Protein AF-A0A1Z8AFM8-F1 (afdb_monomer_lite)

pLDDT: mean 78.12, std 12.97, range [48.22, 95.75]

Foldseek 3Di:
DDPVLVVVCVVCPDPVDNDDCCVSCVVVPPLVVDQDDPDDDPPPDDQPDPPDPDPPAAEEEEEDEQPDDPLVVVLVVVVVCCVVVVYAYEYEYCGPDNPNVVVVHHYDHQTDPDPVSSVVSVVVVCVNNVHPHHD

Radius of gyration: 17.48 Å; chains: 1; bounding box: 35×44×48 Å

Structure (mmCIF, N/CA/C/O backbone):
data_AF-A0A1Z8AFM8-F1
#
_entry.id   AF-A0A1Z8AFM8-F1
#
loop_
_atom_site.group_PDB
_atom_site.id
_atom_site.type_symbol
_atom_site.label_atom_id
_atom_site.label_alt_id
_atom_site.label_comp_id
_atom_site.label_asym_id
_atom_site.label_entity_id
_atom_site.label_seq_id
_atom_site.pdbx_PDB_ins_code
_atom_site.Cartn_x
_atom_site.Cartn_y
_atom_site.Cartn_z
_atom_site.occupancy
_atom_site.B_iso_or_equiv
_atom_site.auth_seq_id
_atom_site.auth_comp_id
_atom_site.auth_asym_id
_atom_site.auth_atom_id
_atom_site.pdbx_PDB_model_num
ATOM 1 N N . MET A 1 1 ? 4.835 -9.317 -29.186 1.00 64.38 1 MET A N 1
ATOM 2 C CA . MET A 1 1 ? 4.419 -10.537 -28.477 1.00 64.38 1 MET A CA 1
ATOM 3 C C . MET A 1 1 ? 4.170 -11.608 -29.518 1.00 64.38 1 MET A C 1
ATOM 5 O O . MET A 1 1 ? 3.412 -11.363 -30.451 1.00 64.38 1 MET A O 1
ATOM 9 N N . THR A 1 2 ? 4.902 -12.706 -29.421 1.00 82.38 2 THR A N 1
ATOM 10 C CA . THR A 1 2 ? 4.852 -13.864 -30.319 1.00 82.38 2 THR A CA 1
ATOM 11 C C . THR A 1 2 ? 3.914 -14.936 -29.751 1.00 82.38 2 THR A C 1
ATOM 13 O O . THR A 1 2 ? 3.522 -14.860 -28.588 1.00 82.38 2 THR A O 1
ATOM 16 N N . ASP A 1 3 ? 3.532 -15.934 -30.552 1.00 79.25 3 ASP A N 1
ATOM 17 C CA . ASP A 1 3 ? 2.674 -17.043 -30.089 1.00 79.25 3 ASP A CA 1
ATOM 18 C C . ASP A 1 3 ? 3.339 -17.887 -28.980 1.00 79.25 3 ASP A C 1
ATOM 20 O O . ASP A 1 3 ? 2.660 -18.446 -28.111 1.00 79.25 3 ASP A O 1
ATOM 24 N N . ASP A 1 4 ? 4.674 -17.926 -28.961 1.00 79.75 4 ASP A N 1
ATOM 25 C CA . ASP A 1 4 ? 5.455 -18.613 -27.930 1.00 79.75 4 ASP A CA 1
ATOM 26 C C . ASP A 1 4 ? 5.372 -17.886 -26.574 1.00 79.75 4 ASP A C 1
ATOM 28 O O . ASP A 1 4 ? 5.227 -18.536 -25.534 1.00 79.75 4 ASP A O 1
ATOM 32 N N . ASP A 1 5 ? 5.351 -16.546 -26.579 1.00 74.12 5 ASP A N 1
ATOM 33 C CA . ASP A 1 5 ? 5.199 -15.730 -25.362 1.00 74.12 5 ASP A CA 1
ATOM 34 C C . ASP A 1 5 ? 3.853 -16.014 -24.672 1.00 74.12 5 ASP A C 1
ATOM 36 O O . ASP A 1 5 ? 3.775 -16.175 -23.452 1.00 74.12 5 ASP A O 1
ATOM 40 N N . TRP A 1 6 ? 2.783 -16.149 -25.460 1.00 77.31 6 TRP A N 1
ATOM 41 C CA . TRP A 1 6 ? 1.446 -16.463 -24.952 1.00 77.31 6 TRP A CA 1
ATOM 42 C C . TRP A 1 6 ? 1.355 -17.860 -24.345 1.00 77.31 6 TRP A C 1
ATOM 44 O O . TRP A 1 6 ? 0.726 -18.048 -23.300 1.00 77.31 6 TRP A O 1
ATOM 54 N N . SER A 1 7 ? 2.011 -18.837 -24.967 1.00 78.38 7 SER A N 1
ATOM 55 C CA . SER A 1 7 ? 2.051 -20.212 -24.465 1.00 78.38 7 SER A CA 1
ATOM 56 C C . SER A 1 7 ? 2.779 -20.296 -23.118 1.00 78.38 7 SER A C 1
ATOM 58 O O . SER A 1 7 ? 2.334 -21.001 -22.207 1.00 78.38 7 SER A O 1
ATOM 60 N N . MET A 1 8 ? 3.851 -19.520 -22.944 1.00 74.44 8 MET A N 1
ATOM 61 C CA . MET A 1 8 ? 4.564 -19.409 -21.671 1.00 74.44 8 MET A CA 1
ATOM 62 C C . MET A 1 8 ? 3.700 -18.768 -20.571 1.00 74.44 8 MET A C 1
ATOM 64 O O . MET A 1 8 ? 3.668 -19.270 -19.450 1.00 74.44 8 MET A O 1
ATOM 68 N N . ILE A 1 9 ? 2.958 -17.698 -20.877 1.00 70.00 9 ILE A N 1
ATOM 69 C CA . ILE A 1 9 ? 2.077 -17.034 -19.899 1.00 70.00 9 ILE A CA 1
ATOM 70 C C . ILE A 1 9 ? 0.966 -17.982 -19.430 1.00 70.00 9 ILE A C 1
ATOM 72 O O . ILE A 1 9 ? 0.736 -18.123 -18.231 1.00 70.00 9 ILE A O 1
ATOM 76 N N . ILE A 1 10 ? 0.292 -18.667 -20.360 1.00 74.50 10 ILE A N 1
ATOM 77 C CA . ILE A 1 10 ? -0.848 -19.540 -20.039 1.00 74.50 10 ILE A CA 1
ATOM 78 C C . ILE A 1 10 ? -0.412 -20.750 -19.202 1.00 74.50 10 ILE A C 1
ATOM 80 O O . ILE A 1 10 ? -1.125 -21.154 -18.286 1.00 74.50 10 ILE A O 1
ATOM 84 N N . THR A 1 11 ? 0.763 -21.318 -19.479 1.00 73.94 11 THR A N 1
ATOM 85 C CA . THR A 1 11 ? 1.261 -22.508 -18.765 1.00 73.94 11 THR A CA 1
ATOM 86 C C . THR A 1 11 ? 1.690 -22.227 -17.324 1.00 73.94 11 THR A C 1
ATOM 88 O O . THR A 1 11 ? 1.668 -23.144 -16.504 1.00 73.94 11 THR A O 1
ATOM 91 N N . LYS A 1 12 ? 2.014 -20.973 -16.986 1.00 66.38 12 LYS A N 1
ATOM 92 C CA . LYS A 1 12 ? 2.335 -20.550 -15.612 1.00 66.38 12 LYS A CA 1
ATOM 93 C C . LYS A 1 12 ? 1.111 -20.358 -14.711 1.00 66.38 12 LYS A C 1
ATOM 95 O O . LYS A 1 12 ? 1.253 -20.323 -13.491 1.00 66.38 12 LYS A O 1
ATOM 100 N N . ILE A 1 13 ? -0.092 -20.264 -15.278 1.00 64.06 13 ILE A N 1
ATOM 101 C CA . ILE A 1 13 ? -1.333 -20.099 -14.513 1.00 64.06 13 ILE A CA 1
ATOM 102 C C . ILE A 1 13 ? -1.865 -21.488 -14.141 1.00 64.06 13 ILE A C 1
ATOM 104 O O . ILE A 1 13 ? -2.768 -22.023 -14.783 1.00 64.06 13 ILE A O 1
ATOM 108 N N . ILE A 1 14 ? -1.299 -22.097 -13.097 1.00 60.56 14 ILE A N 1
ATOM 109 C CA . ILE A 1 14 ? -1.836 -23.333 -12.513 1.00 60.56 14 ILE A CA 1
ATOM 110 C C . ILE A 1 14 ? -2.573 -23.042 -11.199 1.00 60.56 14 ILE A C 1
ATOM 112 O O . ILE A 1 14 ? -2.106 -22.233 -10.400 1.00 60.56 14 ILE A O 1
ATOM 116 N N . PRO A 1 15 ? -3.695 -23.736 -10.905 1.00 55.78 15 PRO A N 1
ATOM 117 C CA . PRO A 1 15 ? -4.513 -23.472 -9.712 1.00 55.78 15 PRO A CA 1
ATOM 118 C C . PRO A 1 15 ? -3.765 -23.591 -8.377 1.00 55.78 15 PRO A C 1
ATOM 120 O O . PRO A 1 15 ? -4.241 -23.116 -7.352 1.00 55.78 15 PRO A O 1
ATOM 123 N N . GLN A 1 16 ? -2.632 -24.291 -8.383 1.00 60.16 16 GLN A N 1
ATOM 124 C CA . GLN A 1 16 ? -1.851 -24.643 -7.199 1.00 60.16 16 GLN A CA 1
ATOM 125 C C . GLN A 1 16 ? -0.694 -23.672 -6.947 1.00 60.16 16 GLN A C 1
ATOM 127 O O . GLN A 1 16 ? -0.150 -23.671 -5.848 1.00 60.16 16 GLN A O 1
ATOM 132 N N . ASN A 1 17 ? -0.311 -22.866 -7.944 1.00 51.97 17 ASN A N 1
ATOM 133 C CA . ASN A 1 17 ? 0.767 -21.898 -7.815 1.00 51.97 17 ASN A CA 1
ATOM 134 C C . ASN A 1 17 ? 0.539 -20.758 -8.816 1.00 51.97 17 ASN A C 1
ATOM 136 O O . ASN A 1 17 ? 0.697 -20.942 -10.021 1.00 51.97 17 ASN A O 1
ATOM 140 N N . ALA A 1 18 ? 0.137 -19.588 -8.321 1.00 58.69 18 ALA A N 1
ATOM 141 C CA . ALA A 1 18 ? 0.110 -18.384 -9.137 1.00 58.69 18 ALA A CA 1
ATOM 142 C C . ALA A 1 18 ? 1.544 -17.854 -9.217 1.00 58.69 18 ALA A C 1
ATOM 144 O O . ALA A 1 18 ? 1.985 -17.116 -8.336 1.00 58.69 18 ALA A O 1
ATOM 145 N N . GLU A 1 19 ? 2.301 -18.285 -10.228 1.00 64.81 19 GLU A N 1
ATOM 146 C CA . GLU A 1 19 ? 3.586 -17.646 -10.490 1.00 64.81 19 GLU A CA 1
ATOM 147 C C . GLU A 1 19 ? 3.352 -16.212 -10.984 1.00 64.81 19 GLU A C 1
ATOM 149 O O . GLU A 1 19 ? 2.511 -16.001 -11.866 1.00 64.81 19 GLU A O 1
ATOM 154 N N . PRO A 1 20 ? 4.079 -15.218 -10.442 1.00 66.81 20 PRO A N 1
ATOM 155 C CA . PRO A 1 20 ? 4.020 -13.866 -10.967 1.00 66.81 20 PRO A CA 1
ATOM 156 C C . PRO A 1 20 ? 4.518 -13.874 -12.416 1.00 66.81 20 PRO A C 1
ATOM 158 O O . PRO A 1 20 ? 5.562 -14.444 -12.732 1.00 66.81 20 PRO A O 1
ATOM 161 N N . ILE A 1 21 ? 3.752 -13.244 -13.304 1.00 74.00 21 ILE A N 1
ATOM 162 C CA . ILE A 1 21 ? 4.132 -13.040 -14.710 1.00 74.00 21 ILE A CA 1
ATOM 163 C C . ILE A 1 21 ? 4.721 -11.644 -14.944 1.00 74.00 21 ILE A C 1
ATOM 165 O O . ILE A 1 21 ? 4.926 -11.254 -16.091 1.00 74.00 21 ILE A O 1
ATOM 169 N N . ASP A 1 22 ? 4.990 -10.898 -13.871 1.00 72.44 22 ASP A N 1
ATOM 170 C CA . ASP A 1 22 ? 5.478 -9.518 -13.933 1.00 72.44 22 ASP A CA 1
ATOM 171 C C . ASP A 1 22 ? 6.792 -9.411 -14.721 1.00 72.44 22 ASP A C 1
ATOM 173 O O . ASP A 1 22 ? 6.943 -8.477 -15.500 1.00 72.44 22 ASP A O 1
ATOM 177 N N . ASP A 1 23 ? 7.681 -10.406 -14.613 1.00 74.19 23 ASP A N 1
ATOM 178 C CA . ASP A 1 23 ? 8.946 -10.469 -15.366 1.00 74.19 23 ASP A CA 1
ATOM 179 C C . ASP A 1 23 ? 8.722 -10.547 -16.889 1.00 74.19 23 ASP A C 1
ATOM 181 O O . ASP A 1 23 ? 9.513 -10.039 -17.675 1.00 74.19 23 ASP A O 1
ATOM 185 N N . ILE A 1 24 ? 7.631 -11.184 -17.330 1.00 77.75 24 ILE A N 1
ATOM 186 C CA . ILE A 1 24 ? 7.284 -11.322 -18.758 1.00 77.75 24 ILE A CA 1
ATOM 187 C C . ILE A 1 24 ? 6.589 -10.052 -19.260 1.00 77.75 24 ILE A C 1
ATOM 189 O O . ILE A 1 24 ? 6.713 -9.674 -20.425 1.00 77.75 24 ILE A O 1
ATOM 193 N N . LEU A 1 25 ? 5.822 -9.403 -18.384 1.00 76.06 25 LEU A N 1
ATOM 194 C CA . LEU A 1 25 ? 5.077 -8.190 -18.704 1.00 76.06 25 LEU A CA 1
ATOM 195 C C . LEU A 1 25 ? 5.916 -6.918 -18.558 1.00 76.06 25 LEU A C 1
ATOM 197 O O . LEU A 1 25 ? 5.432 -5.852 -18.927 1.00 76.06 25 LEU A O 1
ATOM 201 N N . GLU A 1 26 ? 7.147 -7.021 -18.061 1.00 76.81 26 GLU A N 1
ATOM 202 C CA . GLU A 1 26 ? 8.016 -5.894 -17.726 1.00 76.81 26 GLU A CA 1
ATOM 203 C C . GLU A 1 26 ? 8.160 -4.884 -18.874 1.00 76.81 26 GLU A C 1
ATOM 205 O O . GLU A 1 26 ? 7.888 -3.699 -18.676 1.00 76.81 26 GLU A O 1
ATOM 210 N N . ASP A 1 27 ? 8.474 -5.349 -20.087 1.00 78.62 27 ASP A N 1
ATOM 211 C CA . ASP A 1 27 ? 8.649 -4.497 -21.277 1.00 78.62 27 ASP A CA 1
ATOM 212 C C . ASP A 1 27 ? 7.346 -3.838 -21.766 1.00 78.62 27 ASP A C 1
ATOM 214 O O . ASP A 1 27 ? 7.365 -2.896 -22.563 1.00 78.62 27 ASP A O 1
ATOM 218 N N . PHE A 1 28 ? 6.198 -4.339 -21.309 1.00 76.31 28 PHE A N 1
ATOM 219 C CA . PHE A 1 28 ? 4.867 -3.878 -21.702 1.00 76.31 28 PHE A CA 1
ATOM 220 C C . PHE A 1 28 ? 4.147 -3.131 -20.572 1.00 76.31 28 PHE A C 1
ATOM 222 O O . PHE A 1 28 ? 3.031 -2.639 -20.771 1.00 76.31 28 PHE A O 1
ATOM 229 N N . ASP A 1 29 ? 4.761 -3.028 -19.392 1.00 72.44 29 ASP A N 1
ATOM 230 C CA . ASP A 1 29 ? 4.150 -2.413 -18.226 1.00 72.44 29 ASP A CA 1
ATOM 231 C C . ASP A 1 29 ? 4.274 -0.888 -18.278 1.00 72.44 29 ASP A C 1
ATOM 233 O O . ASP A 1 29 ? 5.252 -0.281 -17.836 1.00 72.44 29 ASP A O 1
ATOM 237 N N . VAL A 1 30 ? 3.219 -0.247 -18.783 1.00 70.44 30 VAL A N 1
ATOM 238 C CA . VAL A 1 30 ? 3.114 1.217 -18.848 1.00 70.44 30 VAL A CA 1
ATOM 239 C C . VAL A 1 30 ? 3.302 1.891 -17.486 1.00 70.44 30 VAL A C 1
ATOM 241 O O . VAL A 1 30 ? 3.762 3.035 -17.452 1.00 70.44 30 VAL A O 1
ATOM 244 N N . ARG A 1 31 ? 3.029 1.192 -16.369 1.00 65.62 31 ARG A N 1
ATOM 245 C CA . ARG A 1 31 ? 3.238 1.722 -15.011 1.00 65.62 31 ARG A CA 1
ATOM 246 C C . ARG A 1 31 ? 4.706 2.086 -14.781 1.00 65.62 31 ARG A C 1
ATOM 248 O O . ARG A 1 31 ? 4.976 3.125 -14.199 1.00 65.62 31 ARG A O 1
ATOM 255 N N . ARG A 1 32 ? 5.639 1.314 -15.351 1.00 65.50 32 ARG A N 1
ATOM 256 C CA . ARG A 1 32 ? 7.091 1.523 -15.213 1.00 65.50 32 ARG A CA 1
ATOM 257 C C . ARG A 1 32 ? 7.645 2.654 -16.085 1.00 65.50 32 ARG A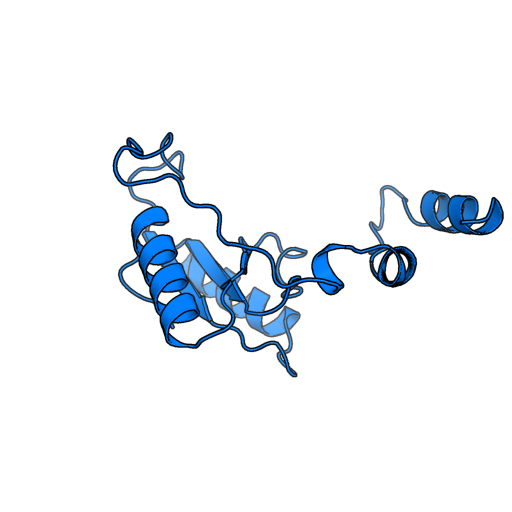 C 1
ATOM 259 O O . ARG A 1 32 ? 8.762 3.110 -15.864 1.00 65.50 32 ARG A O 1
ATOM 266 N N . THR A 1 33 ? 6.891 3.100 -17.092 1.00 64.75 33 THR A N 1
ATOM 267 C CA . THR A 1 33 ? 7.377 4.068 -18.098 1.00 64.75 33 THR A CA 1
ATOM 268 C C . THR A 1 33 ? 7.050 5.528 -17.787 1.00 64.75 33 THR A C 1
ATOM 270 O O . THR A 1 33 ? 7.675 6.429 -18.348 1.00 64.75 33 THR A O 1
ATOM 273 N N . SER A 1 34 ? 6.091 5.793 -16.900 1.00 64.62 34 SER A N 1
ATOM 274 C CA . SER A 1 34 ? 5.703 7.156 -16.537 1.00 64.62 34 SER A CA 1
ATOM 275 C C . SER A 1 34 ? 5.288 7.242 -15.080 1.00 64.62 34 SER A C 1
ATOM 277 O O . SER A 1 34 ? 4.494 6.423 -14.619 1.00 64.62 34 SER A O 1
ATOM 279 N N . ASP A 1 35 ? 5.737 8.289 -14.386 1.00 65.25 35 ASP A N 1
ATOM 280 C CA . ASP A 1 35 ? 5.190 8.633 -13.078 1.00 65.25 35 ASP A CA 1
ATOM 281 C C . ASP A 1 35 ? 3.679 8.850 -13.209 1.00 65.25 35 ASP A C 1
ATOM 283 O O . ASP A 1 35 ? 3.220 9.791 -13.865 1.00 65.25 35 ASP A O 1
ATOM 287 N N . GLY A 1 36 ? 2.905 7.949 -12.603 1.00 62.47 36 GLY A N 1
ATOM 288 C CA . GLY A 1 36 ? 1.458 8.089 -12.498 1.00 62.47 36 GLY A CA 1
ATOM 289 C C . GLY A 1 36 ? 1.084 9.412 -11.828 1.00 62.47 36 GLY A C 1
ATOM 290 O O . GLY A 1 36 ? 1.816 9.932 -10.985 1.00 62.47 36 GLY A O 1
ATOM 291 N N . ALA A 1 37 ? -0.063 9.969 -12.207 1.00 64.81 37 ALA A N 1
ATOM 292 C CA . ALA A 1 37 ? -0.646 11.103 -11.505 1.00 64.81 37 ALA A CA 1
ATOM 293 C C . ALA A 1 37 ? -1.618 10.582 -10.444 1.00 64.81 37 ALA A C 1
ATOM 295 O O . ALA A 1 37 ? -2.483 9.758 -10.747 1.00 64.81 37 ALA A O 1
ATOM 296 N N . CYS A 1 38 ? -1.511 11.085 -9.213 1.00 65.50 38 CYS A N 1
ATOM 297 C CA . CYS A 1 38 ? -2.552 10.867 -8.217 1.00 65.50 38 CYS A CA 1
ATOM 298 C C . CYS A 1 38 ? -3.759 11.727 -8.615 1.00 65.50 38 CYS A C 1
ATOM 300 O O . CYS A 1 38 ? -3.784 12.932 -8.369 1.00 65.50 38 CYS A O 1
ATOM 302 N N . ILE A 1 39 ? -4.722 11.124 -9.315 1.00 66.56 39 ILE A N 1
ATOM 303 C CA . ILE A 1 39 ? -5.972 11.789 -9.683 1.00 66.56 39 ILE A CA 1
ATOM 304 C C . ILE A 1 39 ? -6.931 11.595 -8.519 1.00 66.56 39 ILE A C 1
ATOM 306 O O . ILE A 1 39 ? -7.646 10.595 -8.444 1.00 66.56 39 ILE A O 1
ATOM 310 N N . LEU A 1 40 ? -6.910 12.546 -7.593 1.00 63.28 40 LEU A N 1
ATOM 311 C CA . LEU A 1 40 ? -7.908 12.614 -6.541 1.00 63.28 40 LEU A CA 1
ATOM 312 C C . LEU A 1 40 ? -9.006 13.601 -6.934 1.00 63.28 40 LEU A C 1
ATOM 314 O O . LEU A 1 40 ? -8.719 14.622 -7.556 1.00 63.28 40 LEU A O 1
ATOM 318 N N . PRO A 1 41 ? -10.264 13.287 -6.607 1.00 58.72 41 PRO A N 1
ATOM 319 C CA . PRO A 1 41 ? -11.383 14.150 -6.932 1.00 58.72 41 PRO A CA 1
ATOM 320 C C . PRO A 1 41 ? -11.299 15.473 -6.159 1.00 58.72 41 PRO A C 1
ATOM 322 O O . PRO A 1 41 ? -11.006 15.492 -4.963 1.00 58.72 41 PRO A O 1
ATOM 325 N N . ASP A 1 42 ? -11.567 16.572 -6.862 1.00 59.41 42 ASP A N 1
ATOM 326 C CA . ASP A 1 42 ? -11.531 17.945 -6.351 1.00 59.41 42 ASP A CA 1
ATOM 327 C C . ASP A 1 42 ? -12.473 18.151 -5.142 1.00 59.41 42 ASP A C 1
ATOM 329 O O . ASP A 1 42 ? -13.341 17.321 -4.871 1.00 59.41 42 ASP A O 1
ATOM 333 N N . ASN A 1 43 ? -12.336 19.300 -4.459 1.00 53.00 43 ASN A N 1
ATOM 334 C CA . ASN A 1 43 ? -12.975 19.759 -3.199 1.00 53.00 43 ASN A CA 1
ATOM 335 C C . ASN A 1 43 ? -14.502 19.533 -3.005 1.00 53.00 43 ASN A C 1
ATOM 337 O O . ASN A 1 43 ? -15.055 19.950 -1.989 1.00 53.00 43 ASN A O 1
ATOM 341 N N . GLY A 1 44 ? -15.203 18.919 -3.957 1.00 49.97 44 GLY A N 1
ATOM 342 C CA . GLY A 1 44 ? -16.585 18.450 -3.856 1.00 49.97 44 GLY A CA 1
ATOM 343 C C . GLY A 1 44 ? -16.741 16.937 -3.644 1.00 49.97 44 GLY A C 1
ATOM 344 O O . GLY A 1 44 ? -17.866 16.446 -3.729 1.00 49.97 44 GLY A O 1
ATOM 345 N N . TRP A 1 45 ? -15.664 16.178 -3.401 1.00 48.62 45 TRP A N 1
ATOM 346 C CA . TRP A 1 45 ? -15.786 14.747 -3.117 1.00 48.62 45 TRP A CA 1
ATOM 347 C C . TRP A 1 45 ? -16.434 14.509 -1.753 1.00 48.62 45 TRP A C 1
ATOM 349 O O . TRP A 1 45 ? -15.806 14.601 -0.698 1.00 48.62 45 TRP A O 1
ATOM 359 N N . TYR A 1 46 ? -17.720 14.172 -1.783 1.00 50.56 46 TYR A N 1
ATOM 360 C CA . TYR A 1 46 ? -18.400 13.552 -0.658 1.00 50.56 46 TYR A CA 1
ATOM 361 C C . TYR A 1 46 ? -17.705 12.227 -0.395 1.00 50.56 46 TYR A C 1
ATOM 363 O O . TYR A 1 46 ? -17.682 11.382 -1.288 1.00 50.56 46 TYR A O 1
ATOM 371 N N . SER A 1 47 ? -17.113 12.093 0.798 1.00 49.72 47 SER A N 1
ATOM 372 C CA . SER A 1 47 ? -16.444 10.890 1.297 1.00 49.72 47 SER A CA 1
ATOM 373 C C . SER A 1 47 ? -17.051 9.650 0.653 1.00 49.72 47 SER A C 1
ATOM 375 O O . SER A 1 47 ? -18.210 9.314 0.928 1.00 49.72 47 SER A O 1
ATOM 377 N N . GLY A 1 48 ? -16.293 9.044 -0.266 1.00 48.22 48 GLY A N 1
ATOM 378 C CA . GLY A 1 48 ? -16.685 7.812 -0.933 1.00 48.22 48 GLY A CA 1
ATOM 379 C C . GLY A 1 48 ? -17.188 6.811 0.102 1.00 48.22 48 GLY A C 1
ATOM 380 O O . GLY A 1 48 ? -16.791 6.871 1.269 1.00 48.22 48 GLY A O 1
ATOM 381 N N . GLN A 1 49 ? -18.112 5.942 -0.316 1.00 53.56 49 GLN A N 1
ATOM 382 C CA . GLN A 1 49 ? -18.645 4.861 0.515 1.00 53.56 49 GLN A CA 1
ATOM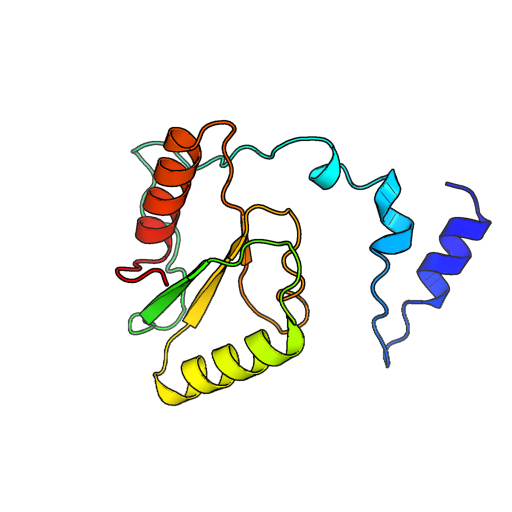 383 C C . GLN A 1 49 ? -17.561 4.308 1.443 1.00 53.56 49 GLN A C 1
ATOM 385 O O . GLN A 1 49 ? -16.455 4.043 0.974 1.00 53.56 49 GLN A O 1
ATOM 390 N N . LYS A 1 50 ? -17.888 4.209 2.743 1.00 52.38 50 LYS A N 1
ATOM 391 C CA . LYS A 1 50 ? -16.963 3.846 3.828 1.00 52.38 50 LYS A CA 1
ATOM 392 C C . LYS A 1 50 ? -15.894 2.873 3.329 1.00 52.38 50 LYS A C 1
ATOM 394 O O . LYS A 1 50 ? -16.237 1.769 2.914 1.00 52.38 50 LYS A O 1
ATOM 399 N N . ALA A 1 51 ? -14.624 3.276 3.413 1.00 55.91 51 ALA A N 1
ATOM 400 C CA . ALA A 1 51 ? -13.492 2.451 2.989 1.00 55.91 51 ALA A CA 1
ATOM 401 C C . ALA A 1 51 ? -13.487 1.059 3.659 1.00 55.91 51 ALA A C 1
ATOM 403 O O . ALA A 1 51 ? -12.943 0.111 3.101 1.00 55.91 51 ALA A O 1
ATOM 404 N N . PHE A 1 52 ? -14.158 0.925 4.812 1.00 58.91 52 PHE A N 1
ATOM 405 C CA . PHE A 1 52 ? -14.308 -0.318 5.561 1.00 58.91 52 PHE A CA 1
ATOM 406 C C . PHE A 1 52 ? -15.761 -0.597 5.951 1.00 58.91 52 PHE A C 1
ATOM 408 O O . PHE A 1 52 ? -16.552 0.314 6.213 1.00 58.91 52 PHE A O 1
ATOM 415 N N . GLN A 1 53 ? -16.100 -1.886 6.037 1.00 61.00 53 GLN A N 1
ATOM 416 C CA . GLN A 1 53 ? -17.391 -2.338 6.564 1.00 61.00 53 GLN A CA 1
ATOM 417 C C . GLN A 1 53 ? -17.556 -1.965 8.045 1.00 61.00 53 GLN A C 1
ATOM 419 O O . GLN A 1 53 ? -18.666 -1.643 8.475 1.00 61.00 53 GLN A O 1
ATOM 424 N N . ASP A 1 54 ? -16.454 -1.950 8.798 1.00 70.69 54 ASP A N 1
ATOM 425 C CA . ASP A 1 54 ? -16.429 -1.601 10.212 1.00 70.69 54 ASP A CA 1
ATOM 426 C C . ASP A 1 54 ? -15.980 -0.137 10.417 1.00 70.69 54 ASP A C 1
ATOM 428 O O . ASP A 1 54 ? -14.853 0.226 10.079 1.00 70.69 54 ASP A O 1
ATOM 432 N N . PRO A 1 55 ? -16.839 0.735 10.976 1.00 67.31 55 PRO A N 1
ATOM 433 C CA . PRO A 1 55 ? -16.477 2.118 11.283 1.00 67.31 55 PRO A CA 1
ATOM 434 C C . PRO A 1 55 ? -15.429 2.278 12.399 1.00 67.31 55 PRO A C 1
ATOM 436 O O . PRO A 1 55 ? -14.960 3.396 12.595 1.00 67.31 55 PRO A O 1
ATOM 439 N N . SER A 1 56 ? -15.077 1.217 13.132 1.00 73.62 56 SER A N 1
ATOM 440 C CA . SER A 1 56 ? -14.023 1.234 14.156 1.00 73.62 56 SER A CA 1
ATOM 441 C C . SER A 1 56 ? -12.629 0.907 13.613 1.00 73.62 56 SER A C 1
ATOM 443 O O . SER A 1 56 ? -11.652 1.019 14.350 1.00 73.62 56 SER A O 1
ATOM 445 N N . THR A 1 57 ? -12.515 0.543 12.329 1.00 80.31 57 THR A N 1
ATOM 446 C CA . THR A 1 57 ? -11.229 0.204 11.711 1.00 80.31 57 THR A CA 1
ATOM 447 C C . THR A 1 57 ? -10.256 1.381 11.768 1.00 80.31 57 THR A C 1
ATOM 449 O O . THR A 1 57 ? -10.493 2.437 11.178 1.00 80.31 57 THR A O 1
ATOM 452 N N . VAL A 1 58 ? -9.130 1.174 12.450 1.00 87.31 58 VAL A N 1
ATOM 453 C CA . VAL A 1 58 ? -8.031 2.139 12.536 1.00 87.31 58 VAL A CA 1
ATOM 454 C C . VAL A 1 58 ? -6.985 1.795 11.483 1.00 87.31 58 VAL A C 1
ATOM 456 O O . VAL A 1 58 ? -6.479 0.676 11.447 1.00 87.31 58 VAL A O 1
ATOM 459 N N . CYS A 1 59 ? -6.639 2.759 10.634 1.00 90.62 59 CYS A N 1
ATOM 460 C CA . CYS A 1 59 ? -5.581 2.597 9.640 1.00 90.62 59 CYS A CA 1
ATOM 461 C C . CYS A 1 59 ? -4.268 3.205 10.133 1.00 90.62 59 CYS A C 1
ATOM 463 O O . CYS A 1 59 ? -4.264 4.262 10.772 1.00 90.62 59 CYS A O 1
ATOM 465 N N . ILE A 1 60 ? -3.151 2.565 9.790 1.00 92.19 60 ILE A N 1
ATOM 466 C CA . ILE A 1 60 ? -1.817 3.138 9.978 1.00 92.19 60 ILE A CA 1
ATOM 467 C C . ILE A 1 60 ? -1.059 3.133 8.656 1.00 92.19 60 ILE A C 1
ATOM 469 O O . ILE A 1 60 ? -1.098 2.147 7.924 1.00 92.19 60 ILE A O 1
ATOM 473 N N . GLY A 1 61 ? -0.362 4.225 8.352 1.00 93.06 61 GLY A N 1
ATOM 474 C CA . GLY A 1 61 ? 0.505 4.286 7.180 1.00 93.06 61 GLY A CA 1
ATOM 475 C C . GLY A 1 61 ? 1.892 3.722 7.488 1.00 93.06 61 GLY A C 1
ATOM 476 O O . GLY A 1 61 ? 2.419 3.953 8.577 1.00 93.06 61 GLY A O 1
ATOM 477 N N . VAL A 1 62 ? 2.498 3.021 6.534 1.00 92.88 62 VAL A N 1
ATOM 478 C CA . VAL A 1 62 ? 3.879 2.523 6.627 1.00 92.88 62 VAL A CA 1
ATOM 479 C C . VAL A 1 62 ? 4.618 2.885 5.350 1.00 92.88 62 VAL A C 1
ATOM 481 O O . VAL A 1 62 ? 4.270 2.383 4.284 1.00 92.88 62 VAL A O 1
ATOM 484 N N . ARG A 1 63 ? 5.636 3.742 5.435 1.00 91.81 63 ARG A N 1
ATOM 485 C CA . ARG A 1 63 ? 6.481 4.081 4.288 1.00 91.81 63 ARG A CA 1
ATOM 486 C C . ARG A 1 63 ? 7.516 2.994 4.058 1.00 91.81 63 ARG A C 1
ATOM 488 O O . ARG A 1 63 ? 8.230 2.586 4.970 1.00 91.81 63 ARG A O 1
ATOM 495 N N . VAL A 1 64 ? 7.632 2.575 2.809 1.00 88.38 64 VAL A N 1
ATOM 496 C CA . VAL A 1 64 ? 8.687 1.681 2.338 1.00 88.38 64 VAL A CA 1
ATOM 497 C C . VAL A 1 64 ? 9.400 2.348 1.174 1.00 88.38 64 VAL A C 1
ATOM 499 O O . VAL A 1 64 ? 8.796 2.653 0.145 1.00 88.38 64 VAL A O 1
ATOM 502 N N . ASP A 1 65 ? 10.697 2.590 1.351 1.00 78.50 65 ASP A N 1
ATOM 503 C CA . ASP A 1 65 ? 11.581 3.009 0.268 1.00 78.50 65 ASP A CA 1
ATOM 504 C C . ASP A 1 65 ? 12.136 1.751 -0.418 1.00 78.50 65 ASP A C 1
ATOM 506 O O . ASP A 1 65 ? 12.654 0.844 0.234 1.00 78.50 65 ASP A O 1
ATOM 510 N N . GLY A 1 66 ? 11.949 1.679 -1.739 1.00 66.12 66 GLY A N 1
ATOM 511 C CA . GLY A 1 66 ? 11.967 0.445 -2.538 1.00 66.12 66 GLY A CA 1
ATOM 512 C C . GLY A 1 66 ? 13.312 -0.256 -2.730 1.00 66.12 66 GLY A C 1
ATOM 513 O O . GLY A 1 66 ? 13.353 -1.293 -3.386 1.00 66.12 66 GLY A O 1
ATOM 514 N N . ASP A 1 67 ? 14.395 0.233 -2.140 1.00 61.34 67 ASP A N 1
ATOM 515 C CA . ASP A 1 67 ? 15.715 -0.340 -2.364 1.00 61.34 67 ASP A CA 1
ATOM 516 C C . ASP A 1 67 ? 16.118 -1.188 -1.152 1.00 61.34 67 ASP A C 1
ATOM 518 O O . ASP A 1 67 ? 16.659 -0.683 -0.170 1.00 61.34 67 ASP A O 1
ATOM 522 N N . ASN A 1 68 ? 15.895 -2.506 -1.253 1.00 64.19 68 ASN A N 1
ATOM 523 C CA . ASN A 1 68 ? 16.491 -3.544 -0.392 1.00 64.19 68 ASN A CA 1
ATOM 524 C C . ASN A 1 68 ? 15.757 -3.910 0.919 1.00 64.19 68 ASN A C 1
ATOM 526 O O . ASN A 1 68 ? 16.386 -4.315 1.898 1.00 64.19 68 ASN A O 1
ATOM 530 N N . ILE A 1 69 ? 14.425 -3.814 0.948 1.00 74.44 69 ILE A N 1
ATOM 531 C CA . ILE A 1 69 ? 13.619 -4.341 2.061 1.00 74.44 69 ILE A CA 1
ATOM 532 C C . ILE A 1 69 ? 13.244 -5.801 1.783 1.00 74.44 69 ILE A C 1
ATOM 534 O O . ILE A 1 69 ? 12.688 -6.117 0.730 1.00 74.44 69 ILE A O 1
ATOM 538 N N . ASP A 1 70 ? 13.486 -6.691 2.750 1.00 83.88 70 ASP A N 1
ATOM 539 C CA . ASP A 1 70 ? 12.881 -8.026 2.745 1.00 83.88 70 ASP A CA 1
ATOM 540 C C . ASP A 1 70 ? 11.372 -7.889 2.989 1.00 83.88 70 ASP A C 1
ATOM 542 O O . ASP A 1 70 ? 10.881 -7.817 4.121 1.00 83.88 70 ASP A O 1
ATOM 546 N N . THR A 1 71 ? 10.633 -7.806 1.885 1.00 86.81 71 THR A N 1
ATOM 547 C CA . THR A 1 71 ? 9.179 -7.628 1.880 1.00 86.81 71 THR A 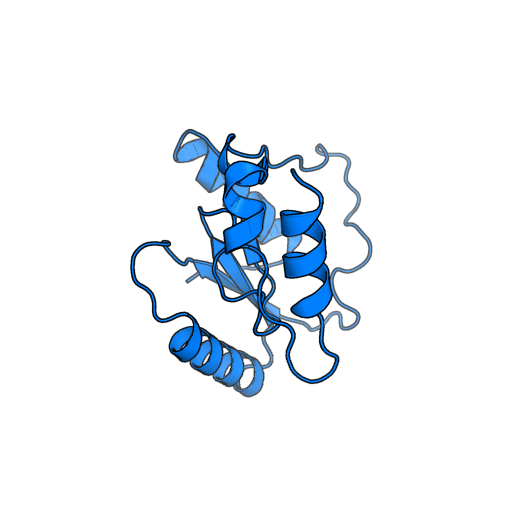CA 1
ATOM 548 C C . THR A 1 71 ? 8.453 -8.775 2.571 1.00 86.81 71 THR A C 1
ATOM 550 O O . THR A 1 71 ? 7.362 -8.552 3.089 1.00 86.81 71 THR A O 1
ATOM 553 N N . SER A 1 72 ? 9.035 -9.978 2.630 1.00 88.25 72 SER A N 1
ATOM 554 C CA . SER A 1 72 ? 8.421 -11.133 3.287 1.00 88.25 72 SER A CA 1
ATOM 555 C C . SER A 1 72 ? 8.481 -10.996 4.805 1.00 88.25 72 SER A C 1
ATOM 557 O O . SER A 1 72 ? 7.456 -11.114 5.479 1.00 88.25 72 SER A O 1
ATOM 559 N N . ASP A 1 73 ? 9.666 -10.706 5.346 1.00 90.12 73 ASP A N 1
ATOM 560 C CA . ASP A 1 73 ? 9.847 -10.500 6.786 1.00 90.12 73 ASP A CA 1
ATOM 561 C C . ASP A 1 73 ? 9.056 -9.277 7.279 1.00 90.12 73 ASP A C 1
ATOM 563 O O . ASP A 1 73 ? 8.347 -9.347 8.288 1.00 90.12 73 ASP A O 1
ATOM 567 N N . LEU A 1 74 ? 9.085 -8.173 6.522 1.00 91.25 74 LEU A N 1
ATOM 568 C CA . LEU A 1 74 ? 8.296 -6.987 6.855 1.00 91.25 74 LEU A CA 1
ATOM 569 C C . LEU A 1 74 ? 6.789 -7.276 6.820 1.00 91.25 74 LEU A C 1
ATOM 571 O O . LEU A 1 74 ? 6.078 -6.893 7.747 1.00 91.25 74 LEU A O 1
ATOM 575 N N . SER A 1 75 ? 6.301 -7.988 5.802 1.00 92.75 75 SER A N 1
ATOM 576 C CA . SER A 1 75 ? 4.885 -8.367 5.701 1.00 92.75 75 SER A CA 1
ATOM 577 C C . SER A 1 75 ? 4.435 -9.201 6.897 1.00 92.75 75 SER A C 1
ATOM 579 O O . SER A 1 75 ? 3.367 -8.956 7.451 1.00 92.75 75 SER A O 1
ATOM 581 N N . MET A 1 76 ? 5.265 -10.138 7.360 1.00 94.69 76 MET A N 1
ATOM 582 C CA . MET A 1 76 ? 4.950 -10.952 8.534 1.00 94.69 76 MET A CA 1
ATOM 583 C C . MET A 1 76 ? 4.881 -10.111 9.818 1.00 94.69 76 MET A C 1
ATOM 585 O O . MET A 1 76 ? 3.963 -10.279 10.628 1.00 94.69 76 MET A O 1
ATOM 589 N N . LYS A 1 77 ? 5.802 -9.154 9.987 1.00 94.19 77 LYS A N 1
ATOM 590 C CA . LYS A 1 77 ? 5.791 -8.206 11.113 1.00 94.19 77 LYS A CA 1
ATOM 591 C C . LYS A 1 77 ? 4.553 -7.312 11.093 1.00 94.19 77 LYS A C 1
ATOM 593 O O . LYS A 1 77 ? 3.898 -7.158 12.122 1.00 94.19 77 LYS A O 1
ATOM 598 N N . LEU A 1 78 ? 4.199 -6.765 9.931 1.00 94.12 78 LEU A N 1
ATOM 599 C CA . LEU A 1 78 ? 3.008 -5.929 9.785 1.00 94.12 78 LEU A CA 1
ATOM 600 C C . LEU A 1 78 ? 1.718 -6.723 9.985 1.00 94.12 78 LEU A C 1
ATOM 602 O O . LEU A 1 78 ? 0.798 -6.207 10.608 1.00 94.12 78 LEU A O 1
ATOM 606 N N . ALA A 1 79 ? 1.657 -7.976 9.529 1.00 94.19 79 ALA A N 1
ATOM 607 C CA . ALA A 1 79 ? 0.511 -8.850 9.763 1.00 94.19 79 ALA A CA 1
ATOM 608 C C . ALA A 1 79 ? 0.340 -9.148 11.259 1.00 94.19 79 ALA A C 1
ATOM 610 O O . ALA A 1 79 ? -0.767 -9.075 11.788 1.00 94.19 79 ALA A O 1
ATOM 611 N N . THR A 1 80 ? 1.445 -9.413 11.960 1.00 95.75 80 THR A N 1
ATOM 612 C CA . THR A 1 80 ? 1.439 -9.620 13.415 1.00 95.75 80 THR A CA 1
ATOM 613 C C . THR A 1 80 ? 0.934 -8.374 14.136 1.00 95.75 80 THR A C 1
ATOM 615 O O . THR A 1 80 ? 0.018 -8.452 14.947 1.00 95.75 80 THR A O 1
ATOM 618 N N . MET A 1 81 ? 1.465 -7.203 13.786 1.00 93.69 81 MET A N 1
ATOM 619 C CA . MET A 1 81 ? 1.033 -5.929 14.358 1.00 93.69 81 MET A CA 1
ATOM 620 C C . MET A 1 81 ? -0.442 -5.621 14.050 1.00 93.69 81 MET A C 1
ATOM 622 O O . MET A 1 81 ? -1.151 -5.155 14.939 1.00 93.69 81 MET A O 1
ATOM 626 N N . ALA A 1 82 ? -0.915 -5.894 12.831 1.00 92.31 82 ALA A N 1
ATOM 627 C CA . ALA A 1 82 ? -2.314 -5.714 12.445 1.00 92.31 82 ALA A CA 1
ATOM 628 C C . ALA A 1 82 ? -3.253 -6.531 13.343 1.00 92.31 82 ALA A C 1
ATOM 630 O O . ALA A 1 82 ? -4.248 -6.006 13.836 1.00 92.31 82 ALA A O 1
ATOM 631 N N . LEU A 1 83 ? -2.890 -7.789 13.611 1.00 91.75 83 LEU A N 1
ATOM 632 C CA . LEU A 1 83 ? -3.637 -8.675 14.503 1.00 91.75 83 LEU A CA 1
ATOM 633 C C . LEU A 1 83 ? -3.560 -8.231 15.968 1.00 91.75 83 LEU A C 1
ATOM 635 O O . LEU A 1 83 ? -4.574 -8.216 16.655 1.00 91.75 83 LEU A O 1
ATOM 639 N N . GLU A 1 84 ? -2.377 -7.859 16.457 1.00 94.81 84 GLU A N 1
ATOM 640 C CA . GLU A 1 84 ? -2.179 -7.478 17.862 1.00 94.81 84 GLU A CA 1
ATOM 641 C C . GLU A 1 84 ? -2.818 -6.139 18.234 1.00 94.81 84 GLU A C 1
ATOM 643 O O . GLU A 1 84 ? -3.182 -5.926 19.392 1.00 94.81 84 GLU A O 1
ATOM 648 N N . LYS A 1 85 ? -2.856 -5.198 17.289 1.00 90.50 85 LYS A N 1
ATOM 649 C CA . LYS A 1 85 ? -3.326 -3.827 17.519 1.00 90.50 85 LYS A CA 1
ATOM 650 C C . LYS A 1 85 ? -4.697 -3.555 16.920 1.00 90.50 85 LYS A C 1
ATOM 652 O O . LYS A 1 85 ? -5.185 -2.444 17.091 1.00 90.50 85 LYS A O 1
ATOM 657 N N . GLU A 1 86 ? -5.285 -4.538 16.239 1.00 90.44 86 GLU A N 1
ATOM 658 C CA . GLU A 1 86 ? -6.552 -4.402 15.514 1.00 90.44 86 GLU A CA 1
ATOM 659 C C . GLU A 1 86 ? -6.528 -3.204 14.543 1.00 90.44 86 GLU A C 1
ATOM 661 O O . GLU A 1 86 ? -7.471 -2.419 14.447 1.00 90.44 86 GLU A O 1
ATOM 666 N N . VAL A 1 87 ? -5.411 -3.051 13.821 1.00 90.31 87 VAL A N 1
ATOM 667 C CA . VAL A 1 87 ? -5.201 -1.979 12.833 1.00 90.31 87 VAL A CA 1
ATOM 668 C C . VAL A 1 87 ? -5.052 -2.541 11.427 1.00 90.31 87 VAL A C 1
ATOM 670 O O . VAL A 1 87 ? -4.611 -3.673 11.242 1.00 90.31 87 VAL A O 1
ATOM 673 N N . VAL A 1 88 ? -5.347 -1.719 10.422 1.00 91.94 88 VAL A N 1
ATOM 674 C CA . VAL A 1 88 ? -5.110 -2.027 9.008 1.00 91.94 88 VAL A CA 1
ATOM 675 C C . VAL A 1 88 ? -3.883 -1.254 8.516 1.00 91.94 88 VAL A C 1
ATOM 677 O O . VAL A 1 88 ? -3.929 -0.024 8.426 1.00 91.94 88 VAL A O 1
ATOM 680 N N . PRO A 1 89 ? -2.772 -1.939 8.194 1.00 93.38 89 PRO A N 1
ATOM 681 C CA . PRO A 1 89 ? -1.602 -1.292 7.615 1.00 93.38 89 PRO A CA 1
ATOM 682 C C . PRO A 1 89 ? -1.865 -0.907 6.157 1.00 93.38 89 PRO A C 1
ATOM 684 O O . PRO A 1 89 ? -2.222 -1.757 5.339 1.00 93.38 89 PRO A O 1
ATOM 687 N N . ILE A 1 90 ? -1.648 0.365 5.835 1.00 93.19 90 ILE A N 1
ATOM 688 C CA . ILE A 1 90 ? -1.646 0.905 4.477 1.00 93.19 90 ILE A CA 1
ATOM 689 C C . ILE A 1 90 ? -0.201 1.223 4.111 1.00 93.19 90 ILE A C 1
ATOM 691 O O . ILE A 1 90 ? 0.459 2.046 4.745 1.00 93.19 90 ILE A O 1
ATOM 695 N N . ILE A 1 91 ? 0.311 0.540 3.100 1.00 93.31 91 ILE A N 1
ATOM 696 C CA . ILE A 1 91 ? 1.707 0.645 2.695 1.00 93.31 91 ILE A CA 1
ATOM 697 C C . ILE A 1 91 ? 1.847 1.797 1.712 1.00 93.31 91 ILE A C 1
ATOM 699 O O . ILE A 1 91 ? 1.151 1.846 0.705 1.00 93.31 91 ILE A O 1
ATOM 703 N N . PHE A 1 92 ? 2.757 2.717 1.987 1.00 92.25 92 PHE A N 1
ATOM 704 C CA . PHE A 1 92 ? 3.094 3.824 1.112 1.00 92.25 92 PHE A CA 1
ATOM 705 C C . PHE A 1 92 ? 4.395 3.520 0.389 1.00 92.25 92 PHE A C 1
ATOM 707 O O . PHE A 1 92 ? 5.447 3.391 1.014 1.00 92.25 92 PHE A O 1
ATOM 714 N N . SER A 1 93 ? 4.316 3.428 -0.934 1.00 90.12 93 SER A N 1
ATOM 715 C CA . SER A 1 93 ? 5.459 3.143 -1.796 1.00 90.12 93 SER A CA 1
ATOM 716 C C . SER A 1 93 ? 5.649 4.253 -2.816 1.00 90.12 93 SER A C 1
ATOM 718 O O . SER A 1 93 ? 4.685 4.836 -3.308 1.00 90.12 93 SER A O 1
ATOM 720 N N . ARG A 1 94 ? 6.902 4.544 -3.161 1.00 86.50 94 ARG A N 1
ATOM 721 C CA . ARG A 1 94 ? 7.235 5.421 -4.296 1.00 86.50 94 ARG A CA 1
ATOM 722 C C . ARG A 1 94 ? 7.290 4.656 -5.621 1.00 86.50 94 ARG A C 1
ATOM 724 O O . ARG A 1 94 ? 7.123 5.259 -6.678 1.00 86.50 94 ARG A O 1
ATOM 731 N N . GLY A 1 95 ? 7.519 3.344 -5.563 1.00 79.44 95 GLY A N 1
ATOM 732 C CA . GLY A 1 95 ? 7.511 2.461 -6.727 1.00 79.44 95 GLY A CA 1
ATOM 733 C C . GLY A 1 95 ? 6.101 1.996 -7.088 1.00 79.44 95 GLY A C 1
ATOM 734 O O . GLY A 1 95 ? 5.189 2.044 -6.265 1.00 79.44 95 GLY A O 1
ATOM 735 N N . ASP A 1 96 ? 5.930 1.510 -8.318 1.00 72.69 96 ASP A N 1
ATOM 736 C CA . ASP A 1 96 ? 4.661 0.936 -8.792 1.00 72.69 96 ASP A CA 1
ATOM 737 C C . ASP A 1 96 ? 4.274 -0.370 -8.106 1.00 72.69 96 ASP A C 1
ATOM 739 O O . ASP A 1 96 ? 3.099 -0.728 -8.082 1.00 72.69 96 ASP A O 1
ATOM 743 N N . TYR A 1 97 ? 5.261 -1.079 -7.564 1.00 75.75 97 TYR A N 1
ATOM 744 C CA . TYR A 1 97 ? 5.062 -2.346 -6.886 1.00 75.75 97 TYR A CA 1
ATOM 745 C C . TYR A 1 97 ? 5.970 -2.420 -5.666 1.00 75.75 97 TYR A C 1
ATOM 747 O O . TYR A 1 97 ? 7.189 -2.289 -5.790 1.00 75.75 97 TYR A O 1
ATOM 755 N N . ALA A 1 98 ? 5.380 -2.605 -4.484 1.00 82.94 98 ALA A N 1
ATOM 756 C CA . ALA A 1 98 ? 6.139 -2.753 -3.243 1.00 82.94 98 ALA A CA 1
ATOM 757 C C . ALA A 1 98 ? 6.490 -4.218 -2.944 1.00 82.94 98 ALA A C 1
ATOM 759 O O . ALA A 1 98 ? 7.292 -4.487 -2.055 1.00 82.94 98 ALA A O 1
ATOM 760 N N . GLY A 1 99 ? 5.873 -5.177 -3.642 1.00 84.12 99 GLY A N 1
ATOM 761 C CA . GLY A 1 99 ? 6.033 -6.608 -3.392 1.00 84.12 99 GLY A CA 1
ATOM 762 C C . GLY A 1 99 ? 5.247 -7.125 -2.188 1.00 84.12 99 GLY A C 1
ATOM 763 O O . GLY A 1 99 ? 5.343 -8.311 -1.872 1.00 84.12 99 GLY A O 1
ATOM 764 N N . MET A 1 100 ? 4.469 -6.266 -1.526 1.00 88.44 100 MET A N 1
ATOM 765 C CA . MET A 1 100 ? 3.665 -6.594 -0.342 1.00 88.44 100 MET A CA 1
ATOM 766 C C . MET A 1 100 ? 2.206 -6.915 -0.697 1.00 88.44 100 MET A C 1
ATOM 768 O O . MET A 1 100 ? 1.497 -7.573 0.064 1.00 88.44 100 MET A O 1
ATOM 772 N N . GLU A 1 101 ? 1.781 -6.521 -1.895 1.00 86.94 101 GLU A N 1
ATOM 773 C CA . GLU A 1 101 ? 0.472 -6.779 -2.488 1.00 86.94 101 GLU A CA 1
ATOM 774 C C . GLU A 1 101 ? 0.182 -8.286 -2.541 1.00 86.94 101 GLU A C 1
ATOM 776 O O . GLU A 1 101 ? -0.919 -8.726 -2.216 1.00 86.94 101 GLU A O 1
ATOM 781 N N . LYS A 1 102 ? 1.198 -9.101 -2.862 1.00 84.00 102 LYS A N 1
ATOM 782 C CA . LYS A 1 102 ? 1.099 -10.572 -2.903 1.00 84.00 102 LYS A CA 1
ATOM 783 C C . LYS A 1 102 ? 0.776 -11.213 -1.547 1.00 84.00 102 LYS A C 1
ATOM 785 O O . LYS A 1 102 ? 0.315 -12.348 -1.507 1.00 84.00 102 LYS A O 1
ATOM 790 N N . PHE A 1 103 ? 1.011 -10.497 -0.447 1.00 86.50 103 PHE A N 1
ATOM 791 C CA . PHE A 1 103 ? 0.661 -10.927 0.909 1.00 86.50 103 PHE A CA 1
ATOM 792 C C . PHE A 1 103 ? -0.685 -10.350 1.378 1.00 86.50 103 PHE A C 1
ATOM 794 O O . PHE A 1 103 ? -1.049 -10.503 2.540 1.00 86.50 103 PHE A O 1
ATOM 801 N N . GLY A 1 104 ? -1.433 -9.695 0.483 1.00 87.06 104 GLY A N 1
ATOM 802 C CA . GLY A 1 104 ? -2.753 -9.134 0.763 1.00 87.06 104 GLY A CA 1
ATOM 803 C C . GLY A 1 104 ? -2.735 -7.735 1.380 1.00 87.06 104 GLY A C 1
ATOM 804 O O . GLY A 1 104 ? -3.789 -7.251 1.790 1.00 87.06 104 GLY A O 1
ATOM 805 N N . PHE A 1 105 ? -1.577 -7.070 1.448 1.00 90.88 105 PHE A N 1
ATOM 806 C CA . PHE A 1 105 ? -1.509 -5.693 1.933 1.00 90.88 105 PHE A CA 1
ATOM 807 C C . PHE A 1 105 ? -2.074 -4.708 0.918 1.00 90.88 105 PHE A C 1
ATOM 809 O O . PHE A 1 105 ? -1.901 -4.851 -0.295 1.00 90.88 105 PHE A O 1
ATOM 816 N N . ARG A 1 106 ? -2.699 -3.649 1.438 1.00 90.94 106 ARG A N 1
ATOM 817 C CA . ARG A 1 106 ? -3.070 -2.491 0.636 1.00 90.94 106 ARG A CA 1
ATOM 818 C C . ARG A 1 106 ? -1.840 -1.612 0.441 1.00 90.94 106 ARG A C 1
ATOM 820 O O . ARG A 1 106 ? -1.285 -1.121 1.420 1.00 90.94 106 ARG A O 1
ATOM 827 N N . VAL A 1 107 ? -1.449 -1.403 -0.811 1.00 90.25 107 VAL A N 1
ATOM 828 C CA . VAL A 1 107 ? -0.331 -0.531 -1.182 1.00 90.25 107 VAL A CA 1
ATOM 829 C C . VAL A 1 107 ? -0.869 0.667 -1.956 1.00 90.25 107 VAL A C 1
ATOM 831 O O . VAL A 1 107 ? -1.656 0.511 -2.887 1.00 90.25 107 VAL A O 1
ATOM 834 N N . GLU A 1 108 ? -0.457 1.861 -1.546 1.00 90.12 108 GLU A N 1
ATOM 835 C CA . GLU A 1 108 ? -0.772 3.135 -2.178 1.00 90.12 108 GLU A CA 1
ATOM 836 C C . GLU A 1 108 ? 0.514 3.774 -2.706 1.00 90.12 108 GLU A C 1
ATOM 838 O O . GLU A 1 108 ? 1.522 3.886 -1.996 1.00 90.12 108 GLU A O 1
ATOM 843 N N . LYS A 1 109 ? 0.475 4.206 -3.969 1.00 88.25 109 LYS A N 1
ATOM 844 C CA . LYS A 1 109 ? 1.609 4.858 -4.622 1.00 88.25 109 LYS A CA 1
ATOM 845 C C . LYS A 1 109 ? 1.641 6.343 -4.265 1.00 88.25 109 LYS A C 1
ATOM 847 O O . LYS A 1 109 ? 0.743 7.097 -4.644 1.00 88.25 109 LYS A O 1
ATOM 852 N N . ILE A 1 110 ? 2.721 6.789 -3.628 1.00 89.38 110 ILE A N 1
ATOM 853 C CA . ILE A 1 110 ? 3.029 8.212 -3.478 1.00 89.38 110 ILE A CA 1
ATOM 854 C C . ILE A 1 110 ? 3.514 8.730 -4.830 1.00 89.38 110 ILE A C 1
ATOM 856 O O . ILE A 1 110 ? 4.624 8.438 -5.275 1.00 89.38 110 ILE A O 1
ATOM 860 N N . SER A 1 111 ? 2.662 9.514 -5.481 1.00 86.50 111 SER A N 1
ATOM 861 C CA . SER A 1 111 ? 2.950 10.114 -6.783 1.00 86.50 111 SER A CA 1
ATOM 862 C C . SER A 1 111 ? 3.468 11.545 -6.628 1.00 86.50 111 SER A C 1
ATOM 864 O O . SER A 1 111 ? 3.130 12.236 -5.669 1.00 86.50 111 SER A O 1
ATOM 866 N N . GLY A 1 112 ? 4.270 12.012 -7.584 1.00 84.94 112 GLY A N 1
ATOM 867 C CA . GLY A 1 112 ? 4.781 13.384 -7.610 1.00 84.94 112 GLY A CA 1
ATOM 868 C C . GLY A 1 112 ? 6.225 13.464 -8.096 1.00 84.94 112 GLY A C 1
ATOM 869 O O . GLY A 1 112 ? 7.055 12.604 -7.780 1.00 84.94 112 GLY A O 1
ATOM 870 N N . LYS A 1 113 ? 6.529 14.521 -8.850 1.00 84.44 113 LYS A N 1
ATOM 871 C CA . LYS A 1 113 ? 7.865 14.791 -9.399 1.00 84.44 113 LYS A CA 1
ATOM 872 C C . LYS A 1 113 ? 8.722 15.583 -8.420 1.00 84.44 113 LYS A C 1
ATOM 874 O O . LYS A 1 113 ? 9.945 15.477 -8.447 1.00 84.44 113 LYS A O 1
ATOM 879 N N . THR A 1 114 ? 8.086 16.362 -7.547 1.00 88.44 114 THR A N 1
ATOM 880 C CA . THR A 1 114 ? 8.750 17.107 -6.472 1.00 88.44 114 THR A CA 1
ATOM 881 C C . THR A 1 114 ? 8.397 16.545 -5.099 1.00 88.44 114 THR A C 1
ATOM 883 O O . THR A 1 114 ? 7.357 15.919 -4.913 1.00 88.44 114 THR A O 1
ATOM 886 N N . GLU A 1 115 ? 9.246 16.802 -4.106 1.00 88.25 115 GLU A N 1
ATOM 887 C CA . GLU A 1 115 ? 8.971 16.401 -2.722 1.00 88.25 115 GLU A CA 1
ATOM 888 C C . GLU A 1 115 ? 7.706 17.074 -2.162 1.00 88.25 115 GLU A C 1
ATOM 890 O O . GLU A 1 115 ? 6.940 16.445 -1.441 1.00 88.25 115 GLU A O 1
ATOM 895 N N . ALA A 1 116 ? 7.430 18.320 -2.560 1.00 87.94 116 ALA A N 1
ATOM 896 C CA . ALA A 1 116 ? 6.216 19.027 -2.159 1.00 87.94 116 ALA A CA 1
ATOM 897 C C . ALA A 1 116 ? 4.942 18.362 -2.714 1.00 87.94 116 ALA A C 1
ATOM 899 O O . ALA A 1 116 ? 3.958 18.210 -1.994 1.00 87.94 116 ALA A O 1
ATOM 900 N N . GLU A 1 117 ? 4.964 17.923 -3.976 1.00 86.75 117 GLU A N 1
ATOM 901 C CA . GLU A 1 117 ? 3.854 17.170 -4.578 1.00 86.75 117 GLU A CA 1
ATOM 902 C C . GLU A 1 117 ? 3.648 15.818 -3.888 1.00 86.75 117 GLU A C 1
ATOM 904 O O . GLU A 1 117 ? 2.512 15.428 -3.624 1.00 86.75 117 GLU A O 1
ATOM 909 N N . ARG A 1 118 ? 4.742 15.128 -3.542 1.00 88.56 118 ARG A N 1
ATOM 910 C CA . ARG A 1 118 ? 4.694 13.843 -2.830 1.00 88.56 118 ARG A CA 1
ATOM 911 C C . ARG A 1 118 ? 4.111 13.988 -1.429 1.00 88.56 118 ARG A C 1
ATOM 913 O O . ARG A 1 118 ? 3.269 13.186 -1.041 1.00 88.56 118 ARG A O 1
ATOM 920 N N . GLN A 1 119 ? 4.506 15.028 -0.697 1.00 89.12 119 GLN A N 1
ATOM 921 C CA . GLN A 1 119 ? 3.936 15.339 0.616 1.00 89.12 119 GLN A CA 1
ATOM 922 C C . GLN A 1 119 ? 2.445 15.658 0.521 1.00 89.12 119 GLN A C 1
ATOM 924 O O . GLN A 1 119 ? 1.666 15.172 1.334 1.00 89.12 119 GLN A O 1
ATOM 929 N N . LEU A 1 120 ? 2.027 16.419 -0.492 1.00 88.00 120 LEU A N 1
ATOM 930 C CA . LEU A 1 120 ? 0.614 16.723 -0.708 1.00 88.00 120 LEU A CA 1
ATOM 931 C C . LEU A 1 120 ? -0.200 15.459 -1.025 1.00 88.00 120 LEU A C 1
ATOM 933 O O . LEU A 1 120 ? -1.269 15.269 -0.450 1.00 88.00 120 LEU A O 1
ATOM 937 N N . CYS A 1 121 ? 0.328 14.572 -1.872 1.00 87.88 121 CYS A N 1
ATOM 938 C CA . CYS A 1 121 ? -0.272 13.267 -2.150 1.00 87.88 121 CYS A CA 1
ATOM 939 C C . CYS A 1 121 ? -0.405 12.427 -0.869 1.00 87.88 121 CYS A C 1
ATOM 941 O O . CYS A 1 121 ? -1.469 11.876 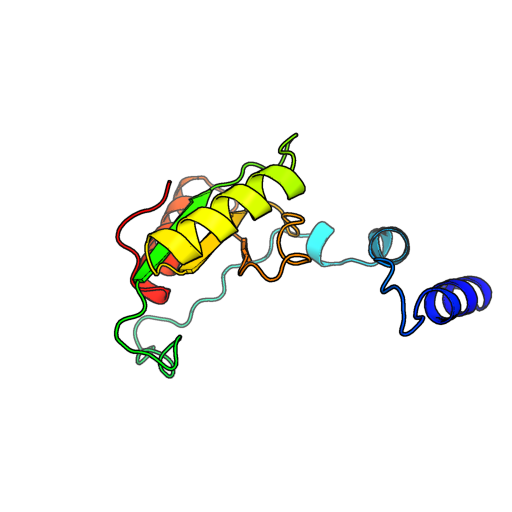-0.589 1.00 87.88 121 CYS A O 1
ATOM 943 N N . GLU A 1 122 ? 0.644 12.376 -0.048 1.00 89.81 122 GLU A N 1
ATOM 944 C CA . GLU A 1 122 ? 0.621 11.643 1.217 1.00 89.81 122 GLU A CA 1
ATOM 945 C C . GLU A 1 122 ? -0.415 12.208 2.201 1.00 89.81 122 GLU A C 1
ATOM 947 O O . GLU A 1 122 ? -1.175 11.448 2.798 1.00 89.81 122 GLU A O 1
ATOM 952 N N . GLU A 1 123 ? -0.490 13.533 2.357 1.00 87.44 123 GLU A N 1
ATOM 953 C CA . GLU A 1 123 ? -1.496 14.178 3.206 1.00 87.44 123 GLU A CA 1
ATOM 954 C C . GLU A 1 123 ? -2.915 13.843 2.750 1.00 87.44 123 GLU A C 1
ATOM 956 O O . GLU A 1 123 ? -3.784 13.530 3.568 1.00 87.44 123 GLU A O 1
ATOM 961 N N . GLN A 1 124 ? -3.153 13.825 1.443 1.00 84.12 124 GLN A N 1
ATOM 962 C CA . GLN A 1 124 ? -4.445 13.426 0.903 1.00 84.12 124 GLN A CA 1
ATOM 963 C C . GLN A 1 124 ? -4.759 11.951 1.189 1.00 84.12 124 GLN A C 1
ATOM 965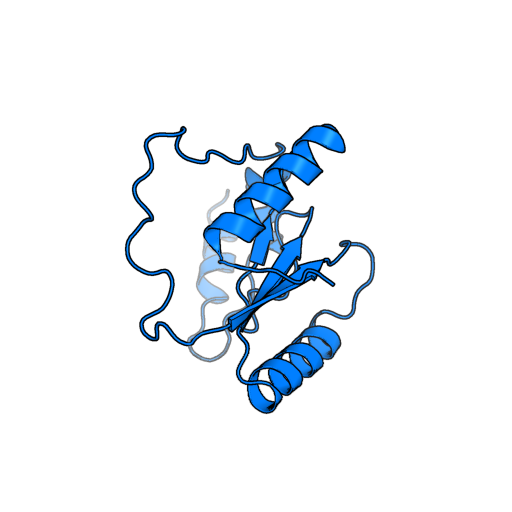 O O . GLN A 1 124 ? -5.879 11.636 1.594 1.00 84.12 124 GLN A O 1
ATOM 970 N N . LEU A 1 125 ? -3.780 11.051 1.054 1.00 87.38 125 LEU A N 1
ATOM 971 C CA . LEU A 1 125 ? -3.941 9.638 1.408 1.00 87.38 125 LEU A CA 1
ATOM 972 C C . LEU A 1 125 ? -4.216 9.451 2.907 1.00 87.38 125 LEU A C 1
ATOM 974 O O . LEU A 1 125 ? -5.062 8.632 3.269 1.00 87.38 125 LEU A O 1
ATOM 978 N N . LYS A 1 126 ? -3.578 10.238 3.784 1.00 87.06 126 LYS A N 1
ATOM 979 C CA . LYS A 1 126 ? -3.896 10.255 5.224 1.00 87.06 126 LYS A CA 1
ATOM 980 C C . LYS A 1 126 ? -5.358 10.607 5.465 1.00 87.06 126 LYS A C 1
ATOM 982 O O . LYS A 1 126 ? -6.027 9.915 6.227 1.00 87.06 126 LYS A O 1
ATOM 987 N N . HIS A 1 127 ? -5.865 11.638 4.792 1.00 83.38 127 HIS A N 1
ATOM 988 C CA . HIS A 1 127 ? -7.260 12.055 4.930 1.00 83.38 127 HIS A CA 1
ATOM 989 C C . HIS A 1 127 ? -8.220 10.993 4.386 1.00 83.38 127 HIS A C 1
ATOM 991 O O . HIS A 1 127 ? -9.215 10.679 5.034 1.00 83.38 127 HIS A O 1
ATOM 997 N N . PHE A 1 128 ? -7.904 10.405 3.231 1.00 82.69 128 PHE A N 1
ATOM 998 C CA . PHE A 1 128 ? -8.726 9.376 2.599 1.00 82.69 128 PHE A CA 1
ATOM 999 C C . PHE A 1 128 ? -8.886 8.131 3.482 1.00 82.69 128 PHE A C 1
ATOM 1001 O O . PHE A 1 128 ? -10.000 7.648 3.677 1.00 82.69 128 PHE A O 1
ATOM 1008 N N . TRP A 1 129 ? -7.788 7.646 4.061 1.00 85.38 129 TRP A N 1
ATOM 1009 C CA . TRP A 1 129 ? -7.786 6.475 4.943 1.00 85.38 129 TRP A CA 1
ATOM 1010 C C . TRP A 1 129 ? -8.076 6.810 6.413 1.00 85.38 129 TRP A C 1
ATOM 1012 O O . TRP A 1 129 ? -8.033 5.917 7.257 1.00 85.38 129 TRP A O 1
ATOM 1022 N N . ASN A 1 130 ? -8.363 8.077 6.736 1.00 82.50 130 ASN A N 1
ATOM 1023 C CA . ASN A 1 130 ? -8.554 8.561 8.105 1.00 82.50 130 ASN A CA 1
ATOM 1024 C C . ASN A 1 130 ? -7.394 8.161 9.048 1.00 82.50 130 ASN A C 1
ATOM 1026 O O . ASN A 1 130 ? -7.601 7.669 10.157 1.00 82.50 130 ASN A O 1
ATOM 1030 N N . MET A 1 131 ? -6.156 8.341 8.581 1.00 84.75 131 MET A N 1
ATOM 1031 C CA . MET A 1 131 ? -4.932 7.994 9.305 1.00 84.75 131 MET A CA 1
ATOM 1032 C C . MET A 1 131 ? -4.345 9.215 9.999 1.00 84.75 131 MET A C 1
ATOM 1034 O O . MET A 1 131 ? -4.190 10.275 9.399 1.00 84.75 131 MET A O 1
ATOM 1038 N N . SER A 1 132 ? -3.937 9.043 11.254 1.00 77.44 132 SER A N 1
ATOM 1039 C CA . SER A 1 132 ? -3.200 10.073 12.003 1.00 77.44 132 SER A CA 1
ATOM 1040 C C . SER A 1 132 ? -1.713 9.755 12.155 1.00 77.44 132 SER A C 1
ATOM 1042 O O . SER A 1 132 ? -0.933 10.630 12.520 1.00 77.44 132 SER A O 1
ATOM 1044 N N . VAL A 1 133 ? -1.313 8.508 11.888 1.00 81.31 133 VAL A N 1
ATOM 1045 C CA . VAL A 1 133 ? 0.056 8.025 12.080 1.00 81.31 133 VAL A CA 1
ATOM 1046 C C . VAL A 1 133 ? 0.548 7.382 10.791 1.00 81.31 133 VAL A C 1
ATOM 1048 O O . VAL A 1 133 ? -0.111 6.502 10.237 1.00 81.31 133 VAL A O 1
ATOM 1051 N N . VAL A 1 134 ? 1.717 7.829 10.335 1.00 83.31 134 VAL A N 1
ATOM 1052 C CA . VAL A 1 134 ? 2.460 7.221 9.230 1.00 83.31 134 VAL A CA 1
ATOM 1053 C C . VAL A 1 134 ? 3.901 7.041 9.682 1.00 83.31 134 VAL A C 1
ATOM 1055 O O . VAL A 1 134 ? 4.568 8.032 10.000 1.00 83.31 134 VAL A O 1
ATOM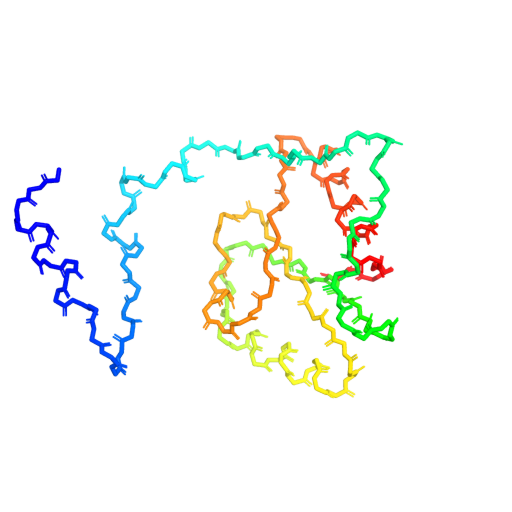 1058 N N . ILE A 1 135 ? 4.337 5.786 9.734 1.00 83.25 135 ILE A N 1
ATOM 1059 C CA . ILE A 1 135 ? 5.665 5.356 10.184 1.00 83.25 135 ILE A CA 1
ATOM 1060 C C . ILE A 1 135 ? 6.605 5.350 8.985 1.00 83.25 135 ILE A C 1
ATOM 1062 O O . ILE A 1 135 ? 6.215 4.780 7.943 1.00 83.25 135 ILE A O 1
#

Secondary structure (DSSP, 8-state):
--HHHHHHHHHHEETTEE---HHHHGGG-GGGTS-----PPPTT----S-SSSSTTPEEEEEEE-SSS--HHHHHHHHHHHHHHHTEEEEEEESSS--S-GGGT-EEEE---SSHHHHHHHHHHHHHHTT-S-B-

Sequence (135 aa):
MTDDDWSMIITKIIPQNAEPIDDILEDFDVRRTSDGACILPDNGWYSGQKAFQDPSTVCIGVRVDGDNIDTSDLSMKLATMALEKEVVPIIFSRGDYAGMEKFGFRVEKISGKTEAERQLCEEQLKHFWNMSVVI